Protein AF-A0A971X8R2-F1 (afdb_monomer_lite)

Foldseek 3Di:
DDDDDPPPDPPPPLVPCPPVLLVQLVVPQDPVLLVVLVVVLPDCLCVDPVSQVVVCPDPSQVVSCVSSVHDGSVSVSVSCVVVVVNPVDDD

Secondary structure (DSSP, 8-state):
-------------GGG--HHHHHHHHHT--HHHHHHHHHHHT-GGGTSHHHHHHHHTSHHHHHHHHHTT-SSHHHHHHHHHHTTHHHH---

Radius of gyration: 15.06 Å; chains: 1; bounding box: 30×45×36 Å

Structure (mmCIF, N/CA/C/O backbone):
data_AF-A0A971X8R2-F1
#
_entry.id   AF-A0A971X8R2-F1
#
loop_
_atom_site.group_PDB
_atom_site.id
_atom_site.type_symbol
_atom_site.label_atom_id
_atom_site.label_alt_id
_atom_site.label_comp_id
_atom_site.label_asym_id
_atom_site.label_entity_id
_atom_site.label_seq_id
_atom_site.pdbx_PDB_ins_code
_atom_site.Cartn_x
_atom_site.Cartn_y
_atom_site.Cartn_z
_atom_site.occupancy
_atom_site.B_iso_or_equiv
_atom_site.auth_seq_id
_atom_site.auth_comp_id
_atom_site.auth_asym_id
_atom_site.auth_atom_id
_atom_site.pdbx_PDB_model_num
ATOM 1 N N . MET A 1 1 ? -16.057 35.919 21.863 1.00 40.75 1 MET A N 1
ATOM 2 C CA . MET A 1 1 ? -16.859 34.856 21.210 1.00 40.75 1 MET A CA 1
ATOM 3 C C . MET A 1 1 ? -16.059 34.251 20.060 1.00 40.75 1 MET A C 1
ATOM 5 O O . MET A 1 1 ? -15.854 34.907 19.047 1.00 40.75 1 MET A O 1
ATOM 9 N N . SER A 1 2 ? -15.547 33.033 20.244 1.00 44.88 2 SER A N 1
ATOM 10 C CA . SER A 1 2 ? -14.663 32.340 19.295 1.00 44.88 2 SER A CA 1
ATOM 11 C C . SER A 1 2 ? -15.444 31.680 18.159 1.00 44.88 2 SER A C 1
ATOM 13 O O . SER A 1 2 ? -16.205 30.748 18.399 1.00 44.88 2 SER A O 1
ATOM 15 N N . ARG A 1 3 ? -15.203 32.081 16.905 1.00 47.00 3 ARG A N 1
ATOM 16 C CA . ARG A 1 3 ? -15.620 31.308 15.722 1.00 47.00 3 ARG A CA 1
ATOM 17 C C . ARG A 1 3 ? -14.411 30.566 15.152 1.00 47.00 3 ARG A C 1
ATOM 19 O O . ARG A 1 3 ? -13.733 31.049 14.251 1.00 47.00 3 ARG A O 1
ATOM 26 N N . ARG A 1 4 ? -14.129 29.378 15.701 1.00 49.44 4 ARG A N 1
ATOM 27 C CA . ARG A 1 4 ? -13.187 28.416 15.105 1.00 49.44 4 ARG A CA 1
ATOM 28 C C . ARG A 1 4 ? -13.775 27.934 13.775 1.00 49.44 4 ARG A C 1
ATOM 30 O O . ARG A 1 4 ? -14.717 27.146 13.766 1.00 49.44 4 ARG A O 1
ATOM 37 N N . ARG A 1 5 ? -13.228 28.414 12.656 1.00 52.09 5 ARG A N 1
ATOM 38 C CA . ARG A 1 5 ? -13.482 27.856 11.321 1.00 52.09 5 ARG A CA 1
ATOM 39 C C . ARG A 1 5 ? -12.968 26.415 11.309 1.00 52.09 5 ARG A C 1
ATOM 41 O O . ARG A 1 5 ? -11.760 26.191 11.324 1.00 52.09 5 ARG A O 1
ATOM 48 N N . ARG A 1 6 ? -13.878 25.439 11.334 1.00 50.56 6 ARG A N 1
ATOM 49 C CA . ARG A 1 6 ? -13.537 24.036 11.079 1.00 50.56 6 ARG A CA 1
ATOM 50 C C . ARG A 1 6 ? -13.083 23.946 9.623 1.00 50.56 6 ARG A C 1
ATOM 52 O O . ARG A 1 6 ? -13.877 24.207 8.726 1.00 50.56 6 ARG A O 1
ATOM 59 N N . LYS A 1 7 ? -11.805 23.629 9.396 1.00 49.88 7 LYS A N 1
ATOM 60 C CA . LYS A 1 7 ? -11.322 23.176 8.089 1.00 49.88 7 LYS A CA 1
ATOM 61 C C . LYS A 1 7 ? -12.012 21.841 7.823 1.00 49.88 7 LYS A C 1
ATOM 63 O O . LYS A 1 7 ? -11.683 20.842 8.454 1.00 49.88 7 LYS A O 1
ATOM 68 N N . THR A 1 8 ? -13.024 21.847 6.969 1.00 49.16 8 THR A N 1
ATOM 69 C CA . THR A 1 8 ? -13.593 20.636 6.386 1.00 49.16 8 THR A CA 1
ATOM 70 C C . THR A 1 8 ? -12.479 19.962 5.595 1.00 49.16 8 THR A C 1
ATOM 72 O O . THR A 1 8 ? -12.069 20.456 4.548 1.00 49.16 8 THR A O 1
ATOM 75 N N . GLY A 1 9 ? -11.929 18.878 6.145 1.00 48.72 9 GLY A N 1
ATOM 76 C CA . GLY A 1 9 ? -11.052 17.986 5.401 1.00 48.72 9 GLY A CA 1
ATOM 77 C C . GLY A 1 9 ? -11.831 17.472 4.201 1.00 48.72 9 GLY A C 1
ATOM 78 O O . GLY A 1 9 ? -12.887 16.859 4.365 1.00 48.72 9 GLY A O 1
ATOM 79 N N . VAL A 1 10 ? -11.353 17.801 3.004 1.00 45.88 10 VAL A N 1
ATOM 80 C CA . VAL A 1 10 ? -11.860 17.239 1.758 1.00 45.88 10 VAL A CA 1
ATOM 81 C C . VAL A 1 10 ? -11.673 15.732 1.879 1.00 45.88 10 VAL A C 1
ATOM 83 O O . VAL A 1 10 ? -10.546 15.245 1.890 1.00 45.88 10 VAL A O 1
ATOM 86 N N . LYS A 1 11 ? -12.775 14.997 2.052 1.00 44.41 11 LYS A N 1
ATOM 87 C CA . LYS A 1 11 ? -12.769 13.546 1.889 1.00 44.41 11 LYS A CA 1
ATOM 88 C C . LYS A 1 11 ? -12.397 13.313 0.431 1.00 44.41 11 LYS A C 1
ATOM 90 O O . LYS A 1 11 ? -13.191 13.638 -0.448 1.00 44.41 11 LYS A O 1
ATOM 95 N N . ALA A 1 12 ? -11.166 12.872 0.185 1.00 46.75 12 ALA A N 1
ATOM 96 C CA . ALA A 1 12 ? -10.764 12.406 -1.128 1.00 46.75 12 ALA A CA 1
ATOM 97 C C . ALA A 1 12 ? -11.708 11.257 -1.482 1.00 46.75 12 ALA A C 1
ATOM 99 O O . ALA A 1 12 ? -11.698 10.201 -0.856 1.00 46.75 12 ALA A O 1
ATOM 100 N N . ASP A 1 13 ? -12.614 11.538 -2.407 1.00 44.06 13 ASP A N 1
ATOM 101 C CA . ASP A 1 13 ? -13.514 10.560 -2.975 1.00 44.06 13 ASP A CA 1
ATOM 102 C C . ASP A 1 13 ? -12.642 9.584 -3.771 1.00 44.06 13 ASP A C 1
ATOM 104 O O . ASP A 1 13 ? -12.164 9.902 -4.863 1.00 44.06 13 ASP A O 1
ATOM 108 N N . VAL A 1 14 ? -12.354 8.420 -3.179 1.00 51.09 14 VAL A N 1
ATOM 109 C CA . VAL A 1 14 ? -11.507 7.359 -3.758 1.00 51.09 14 VAL A CA 1
ATOM 110 C C . VAL A 1 14 ? -12.028 6.935 -5.143 1.00 51.09 14 VAL A C 1
ATOM 112 O O . VAL A 1 14 ? -11.277 6.432 -5.978 1.00 51.09 14 VAL A O 1
ATOM 115 N N . SER A 1 15 ? -13.292 7.244 -5.456 1.00 48.28 15 SER A N 1
ATOM 116 C CA . SER A 1 15 ? -13.900 7.033 -6.768 1.00 48.28 15 SER A CA 1
ATOM 117 C C . SER A 1 15 ? -13.356 7.942 -7.887 1.00 48.28 15 SER A C 1
ATOM 119 O O . SER A 1 15 ? -13.699 7.726 -9.051 1.00 48.28 15 SER A O 1
ATOM 121 N N . ARG A 1 16 ? -12.526 8.953 -7.581 1.00 49.84 16 ARG A N 1
ATOM 122 C CA . ARG A 1 16 ? -12.001 9.940 -8.547 1.00 49.84 16 ARG A CA 1
ATOM 123 C C . ARG A 1 16 ? -10.479 10.121 -8.527 1.00 49.84 16 ARG A C 1
ATOM 125 O O . ARG A 1 16 ? -9.988 11.137 -9.019 1.00 49.84 16 ARG A O 1
ATOM 132 N N . ALA A 1 17 ? -9.715 9.149 -8.027 1.00 56.41 17 ALA A N 1
ATOM 133 C CA . ALA A 1 17 ? -8.283 9.115 -8.323 1.00 56.41 17 ALA A CA 1
ATOM 134 C C . ALA A 1 17 ? -8.114 8.954 -9.844 1.00 56.41 17 ALA A C 1
ATOM 136 O O . ALA A 1 17 ? -8.398 7.895 -10.405 1.00 56.41 17 ALA A O 1
ATOM 137 N N . SER A 1 18 ? -7.749 10.034 -10.540 1.00 67.81 18 SER A N 1
ATOM 138 C CA . SER A 1 18 ? -7.491 9.958 -11.974 1.00 67.81 18 SER A CA 1
ATOM 139 C C . SER A 1 18 ? -6.303 9.025 -12.197 1.00 67.81 18 SER 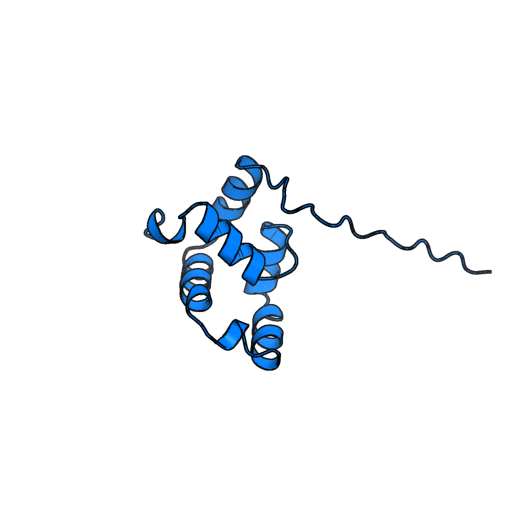A C 1
ATOM 141 O O . SER A 1 18 ? -5.324 9.076 -11.454 1.00 67.81 18 SER A O 1
ATOM 143 N N . LEU A 1 19 ? -6.367 8.181 -13.228 1.00 70.00 19 LEU A N 1
ATOM 144 C CA . LEU A 1 19 ? -5.267 7.279 -13.585 1.00 70.00 19 LEU A CA 1
ATOM 145 C C . LEU A 1 19 ? -3.924 8.030 -13.673 1.00 70.00 19 LEU A C 1
ATOM 147 O O . LEU A 1 19 ? -2.909 7.544 -13.191 1.00 70.00 19 LEU A O 1
ATOM 151 N N . MET A 1 20 ? -3.942 9.256 -14.208 1.00 75.56 20 MET A N 1
ATOM 152 C CA . MET A 1 20 ? -2.786 10.159 -14.250 1.00 75.56 20 MET A CA 1
ATOM 153 C C . MET A 1 20 ? -2.225 10.497 -12.867 1.00 75.56 20 MET A C 1
ATOM 155 O O . MET A 1 20 ? -1.012 10.493 -12.680 1.00 75.56 20 MET A O 1
ATOM 159 N N . TYR A 1 21 ? -3.090 10.781 -11.892 1.00 78.06 21 TYR A N 1
ATOM 160 C CA . TYR A 1 21 ? -2.662 11.060 -10.527 1.00 78.06 21 TYR A CA 1
ATOM 161 C C . TYR A 1 21 ? -2.017 9.828 -9.886 1.00 78.06 21 TYR A C 1
ATOM 163 O O . TYR A 1 21 ? -0.960 9.944 -9.270 1.00 78.06 21 TYR A O 1
ATOM 171 N N . THR A 1 22 ? -2.601 8.647 -10.095 1.00 79.31 22 THR A N 1
ATOM 172 C CA . THR A 1 22 ? -2.032 7.385 -9.612 1.00 79.31 22 THR A CA 1
ATOM 173 C C . THR A 1 22 ? -0.674 7.103 -10.251 1.00 79.31 22 THR A C 1
ATOM 175 O O . THR A 1 22 ? 0.282 6.852 -9.525 1.00 79.31 22 THR A O 1
ATOM 178 N N . ILE A 1 23 ? -0.548 7.225 -11.578 1.00 81.75 23 ILE A N 1
ATOM 179 C CA . ILE A 1 23 ? 0.729 7.061 -12.298 1.00 81.75 23 ILE A CA 1
ATOM 180 C C . ILE A 1 23 ? 1.782 8.038 -11.768 1.00 81.75 23 ILE A C 1
ATOM 182 O O . ILE A 1 23 ? 2.910 7.633 -11.497 1.00 81.75 23 ILE A O 1
ATOM 186 N N . ASN A 1 24 ? 1.411 9.304 -11.565 1.00 84.88 24 ASN A N 1
ATOM 187 C CA . ASN A 1 24 ? 2.307 10.299 -10.987 1.00 84.88 24 ASN A CA 1
ATOM 188 C C . ASN A 1 24 ? 2.720 9.937 -9.552 1.00 84.88 24 ASN A C 1
ATOM 190 O O . ASN A 1 24 ? 3.880 10.080 -9.199 1.00 84.88 24 ASN A O 1
ATOM 194 N N . ALA A 1 25 ? 1.813 9.452 -8.705 1.00 85.31 25 ALA A N 1
ATOM 195 C CA . ALA A 1 25 ? 2.175 9.025 -7.353 1.00 85.31 25 ALA A CA 1
ATOM 196 C C . ALA A 1 25 ? 3.148 7.830 -7.375 1.00 85.31 25 ALA A C 1
ATOM 198 O O . ALA A 1 25 ? 4.131 7.821 -6.634 1.00 85.31 25 ALA A O 1
ATOM 199 N N . ILE A 1 26 ? 2.927 6.869 -8.278 1.00 85.69 26 ILE A N 1
ATOM 200 C CA . ILE A 1 26 ? 3.791 5.694 -8.461 1.00 85.69 26 ILE A CA 1
ATOM 201 C C . ILE A 1 26 ? 5.179 6.086 -8.958 1.00 85.69 26 ILE A C 1
ATOM 203 O O . ILE A 1 26 ? 6.164 5.538 -8.475 1.00 85.69 26 ILE A O 1
ATOM 207 N N . SER A 1 27 ? 5.292 7.049 -9.878 1.00 85.00 27 SER A N 1
ATOM 208 C CA . SER A 1 27 ? 6.595 7.473 -10.410 1.00 85.00 27 SER A CA 1
ATOM 209 C C . SER A 1 27 ? 7.511 8.103 -9.355 1.00 85.00 27 SER A C 1
ATOM 211 O O . SER A 1 27 ? 8.703 8.255 -9.602 1.00 85.00 27 SER A O 1
ATOM 213 N N . HIS A 1 28 ? 6.964 8.489 -8.199 1.00 87.50 28 HIS A N 1
ATOM 214 C CA . HIS A 1 28 ? 7.722 9.023 -7.069 1.00 87.50 28 HIS A CA 1
ATOM 215 C C . HIS A 1 28 ? 8.085 7.962 -6.020 1.00 87.50 28 HIS A C 1
ATOM 217 O O . HIS A 1 28 ? 8.749 8.310 -5.042 1.00 87.50 28 HIS A O 1
ATOM 223 N N . LEU A 1 29 ? 7.663 6.704 -6.197 1.00 89.25 29 LEU A N 1
ATOM 224 C CA . LEU A 1 29 ? 8.072 5.608 -5.326 1.00 89.25 29 LEU A CA 1
ATOM 225 C C . LEU A 1 29 ? 9.506 5.190 -5.647 1.00 89.25 29 LEU A C 1
ATOM 227 O O . LEU A 1 29 ? 9.841 4.873 -6.790 1.00 89.25 29 LEU A O 1
ATOM 231 N N . SER A 1 30 ? 10.349 5.146 -4.621 1.00 90.81 30 SER A N 1
ATOM 232 C CA . SER A 1 30 ? 11.656 4.508 -4.727 1.00 90.81 30 SER A CA 1
ATOM 233 C C . SER A 1 30 ? 11.520 2.981 -4.799 1.00 90.81 30 SER A C 1
ATOM 235 O O . SER A 1 30 ? 10.493 2.402 -4.431 1.00 90.81 30 SER A O 1
ATOM 237 N N . LYS A 1 31 ? 12.590 2.306 -5.235 1.00 89.00 31 LYS A N 1
ATOM 238 C CA . LYS A 1 31 ? 12.667 0.838 -5.229 1.00 89.00 31 LYS A CA 1
ATOM 239 C C . LYS A 1 31 ? 12.419 0.258 -3.834 1.00 89.00 31 LYS A C 1
ATOM 241 O O . LYS A 1 31 ? 11.684 -0.720 -3.701 1.00 89.00 31 LYS A O 1
ATOM 246 N N . ASP A 1 32 ? 12.980 0.889 -2.807 1.00 90.75 32 ASP A N 1
ATOM 247 C CA . ASP A 1 32 ? 12.838 0.447 -1.418 1.00 90.75 32 ASP A CA 1
ATOM 248 C C . ASP A 1 32 ? 11.416 0.674 -0.897 1.00 90.75 32 ASP A C 1
ATOM 250 O O . ASP A 1 32 ? 10.835 -0.220 -0.284 1.00 90.75 32 ASP A O 1
ATOM 254 N N . GLU A 1 33 ? 10.811 1.826 -1.210 1.00 91.75 33 GLU A N 1
ATOM 255 C CA . GLU A 1 33 ? 9.418 2.130 -0.861 1.00 91.75 33 GLU A CA 1
ATOM 256 C C . GLU A 1 33 ? 8.461 1.126 -1.516 1.00 91.75 33 GLU A C 1
ATOM 258 O O . GLU A 1 33 ? 7.557 0.600 -0.867 1.00 91.75 33 GLU A O 1
ATOM 263 N N . PHE A 1 34 ? 8.690 0.789 -2.785 1.00 91.25 34 PHE A N 1
ATOM 264 C CA . PHE A 1 34 ? 7.881 -0.197 -3.492 1.00 91.25 34 PHE A CA 1
ATOM 265 C C . PHE A 1 34 ? 8.072 -1.624 -2.953 1.00 91.25 34 PHE A C 1
ATOM 267 O O . PHE A 1 34 ? 7.102 -2.370 -2.797 1.00 91.25 34 PHE A O 1
ATOM 274 N N . SER A 1 35 ? 9.306 -2.007 -2.618 1.00 90.50 35 SER A N 1
ATOM 275 C CA . SER A 1 35 ? 9.612 -3.299 -1.987 1.00 90.50 35 SER A CA 1
ATOM 276 C C . SER A 1 35 ? 8.964 -3.431 -0.602 1.00 90.50 35 SER A C 1
ATOM 278 O O . SER A 1 35 ? 8.397 -4.473 -0.251 1.00 90.50 35 SER A O 1
ATOM 280 N N . MET A 1 36 ? 8.956 -2.343 0.169 1.00 92.44 36 MET A N 1
ATOM 281 C CA . MET A 1 36 ? 8.251 -2.269 1.445 1.00 92.44 36 MET A CA 1
ATOM 282 C C . MET A 1 36 ? 6.743 -2.473 1.257 1.00 92.44 36 MET A C 1
ATOM 284 O O . MET A 1 36 ? 6.152 -3.281 1.970 1.00 92.44 36 MET A O 1
ATOM 288 N N . LEU A 1 37 ? 6.126 -1.824 0.263 1.00 92.56 37 LEU A N 1
ATOM 289 C CA . LEU A 1 37 ? 4.707 -2.022 -0.060 1.00 92.56 37 LEU A CA 1
ATOM 290 C C . LEU A 1 37 ? 4.399 -3.475 -0.459 1.00 92.56 37 LEU A C 1
ATOM 292 O O . LEU A 1 37 ? 3.390 -4.020 -0.012 1.00 92.56 37 LEU A O 1
ATOM 296 N N . LYS A 1 38 ? 5.285 -4.138 -1.219 1.00 91.12 38 LYS A N 1
ATOM 297 C 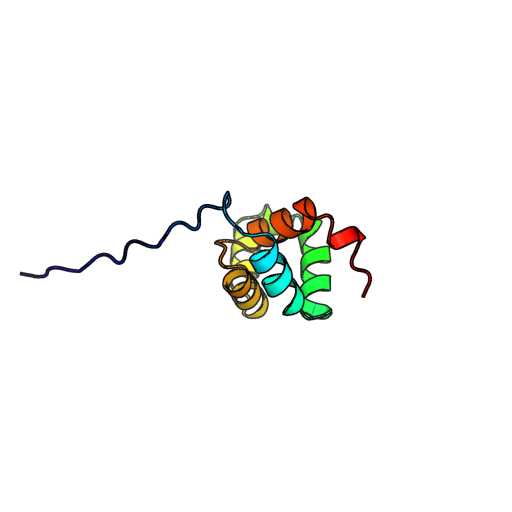CA . LYS A 1 38 ? 5.168 -5.579 -1.528 1.00 91.12 38 LYS A CA 1
ATOM 298 C C . LYS A 1 38 ? 5.187 -6.445 -0.272 1.00 91.12 38 LYS A C 1
ATOM 300 O O . LYS A 1 38 ? 4.418 -7.394 -0.174 1.00 91.12 38 LYS A O 1
ATOM 305 N N . THR A 1 39 ? 6.050 -6.118 0.684 1.00 91.00 39 THR A N 1
ATOM 306 C CA . THR A 1 39 ? 6.154 -6.860 1.948 1.00 91.00 39 THR A CA 1
ATOM 307 C C . THR A 1 39 ? 4.909 -6.645 2.809 1.00 91.00 39 THR A C 1
ATOM 309 O O . THR A 1 39 ? 4.353 -7.596 3.355 1.00 91.00 39 THR A O 1
ATOM 312 N N . LEU A 1 40 ? 4.432 -5.401 2.889 1.00 91.00 40 LEU A N 1
ATOM 313 C CA . LEU A 1 40 ? 3.244 -5.034 3.659 1.00 91.00 40 LEU A CA 1
ATOM 314 C C . LEU A 1 40 ? 1.960 -5.652 3.103 1.00 91.00 40 LEU A C 1
ATOM 316 O O . LEU A 1 40 ? 1.099 -6.026 3.893 1.00 91.00 40 LEU A O 1
ATOM 320 N N . ARG A 1 41 ? 1.856 -5.831 1.780 1.00 89.25 41 ARG A N 1
ATOM 321 C CA . ARG A 1 41 ? 0.722 -6.497 1.116 1.00 89.25 41 ARG A CA 1
ATOM 322 C C . ARG A 1 41 ? 0.386 -7.861 1.727 1.00 89.25 41 ARG A C 1
ATOM 324 O O . ARG A 1 41 ? -0.784 -8.193 1.875 1.00 89.25 41 ARG A O 1
ATOM 331 N N . PHE A 1 42 ? 1.402 -8.645 2.082 1.00 87.31 42 PHE A N 1
ATOM 332 C CA . PHE A 1 42 ? 1.232 -9.988 2.648 1.00 87.31 42 PHE A CA 1
ATOM 333 C C . PHE A 1 42 ? 1.353 -10.020 4.174 1.00 87.31 42 PHE A C 1
ATOM 335 O O . PHE A 1 42 ? 1.257 -11.086 4.779 1.00 87.31 42 PHE A O 1
ATOM 342 N N . SER A 1 43 ? 1.591 -8.870 4.803 1.00 86.06 43 SER A N 1
ATOM 343 C CA . SER A 1 43 ? 1.830 -8.795 6.236 1.00 86.06 43 SER A CA 1
ATOM 344 C C . SER A 1 43 ? 0.520 -8.746 7.014 1.00 86.06 43 SER A C 1
ATOM 346 O O . SER A 1 43 ? -0.307 -7.852 6.829 1.00 86.06 43 SER A O 1
ATOM 348 N N . ASP A 1 44 ? 0.368 -9.652 7.979 1.00 85.75 44 ASP A N 1
ATOM 349 C CA . ASP A 1 44 ? -0.724 -9.589 8.952 1.00 85.75 44 ASP A CA 1
ATOM 350 C C . ASP A 1 44 ? -0.580 -8.411 9.933 1.00 85.75 44 ASP A C 1
ATOM 352 O O . ASP A 1 44 ? -1.532 -8.083 10.644 1.00 85.75 44 ASP A O 1
ATOM 356 N N . ALA A 1 45 ? 0.564 -7.713 9.936 1.00 81.62 45 ALA A N 1
ATOM 357 C CA . ALA A 1 45 ? 0.805 -6.566 10.810 1.00 81.62 45 ALA A CA 1
ATOM 358 C C . ALA A 1 45 ? -0.175 -5.406 10.564 1.00 81.62 45 ALA A C 1
ATOM 360 O O . ALA A 1 45 ? -0.466 -4.635 11.475 1.00 81.62 45 ALA A O 1
ATOM 361 N N . LEU A 1 46 ? -0.745 -5.303 9.357 1.00 83.00 46 LEU A N 1
ATOM 362 C CA . LEU A 1 46 ? -1.785 -4.314 9.051 1.00 83.00 46 LEU A CA 1
ATOM 363 C C . LEU A 1 46 ? -3.170 -4.701 9.602 1.00 83.00 46 LEU A C 1
ATOM 365 O O . LEU A 1 46 ? -4.045 -3.841 9.712 1.00 83.00 46 LEU A O 1
ATOM 369 N N . LYS A 1 47 ? -3.375 -5.968 9.989 1.00 84.75 47 LYS A N 1
ATOM 370 C CA . LYS A 1 47 ? -4.608 -6.452 10.638 1.00 84.75 47 LYS A CA 1
ATOM 371 C C . LYS A 1 47 ? -4.583 -6.241 12.154 1.00 84.75 47 LYS A C 1
ATOM 373 O O . LYS A 1 47 ? -5.639 -6.120 12.773 1.00 84.75 47 LYS A O 1
ATOM 378 N N . ASN A 1 48 ? -3.397 -6.182 12.760 1.00 89.12 48 ASN A N 1
ATOM 379 C CA . ASN A 1 48 ? -3.222 -5.883 14.180 1.00 89.12 48 ASN A CA 1
ATOM 380 C C . ASN A 1 48 ? -3.177 -4.364 14.401 1.00 89.12 48 ASN A C 1
ATOM 382 O O . ASN A 1 48 ? -2.265 -3.696 13.930 1.00 89.12 48 ASN A O 1
ATOM 386 N N . SER A 1 49 ? -4.127 -3.807 15.158 1.00 83.38 49 SER A N 1
ATOM 387 C CA . SER A 1 49 ? -4.247 -2.350 15.327 1.00 83.38 49 SER A CA 1
ATOM 388 C C . SER A 1 49 ? -2.996 -1.690 15.920 1.00 83.38 49 SER A C 1
ATOM 390 O O . SER A 1 49 ? -2.602 -0.622 15.468 1.00 83.38 49 SER A O 1
ATOM 392 N N . LYS A 1 50 ? -2.326 -2.332 16.888 1.00 87.06 50 LYS A N 1
ATOM 393 C CA . LYS A 1 50 ? -1.114 -1.769 17.511 1.00 87.06 50 LYS A CA 1
ATOM 394 C C . LYS A 1 50 ? 0.071 -1.745 16.550 1.00 87.06 50 LYS A C 1
ATOM 396 O O . LYS A 1 50 ? 0.879 -0.820 16.588 1.00 87.06 50 LYS A O 1
ATOM 401 N N . GLU A 1 51 ? 0.203 -2.778 15.726 1.00 88.81 51 GLU A N 1
ATOM 402 C CA . GLU A 1 51 ? 1.283 -2.861 14.741 1.00 88.81 51 GLU A CA 1
ATOM 403 C C . GLU A 1 51 ? 1.011 -1.948 13.552 1.00 88.81 51 GLU A C 1
ATOM 405 O O . GLU A 1 51 ? 1.923 -1.255 13.105 1.00 88.81 51 GLU A O 1
ATOM 410 N N . LYS A 1 52 ? -0.249 -1.861 13.118 1.00 88.56 52 LYS A N 1
ATOM 411 C CA . LYS A 1 52 ? -0.704 -0.906 12.113 1.00 88.56 52 LYS A CA 1
ATOM 412 C C . LYS A 1 52 ? -0.366 0.528 12.511 1.00 88.56 52 LYS A C 1
ATOM 414 O O . LYS A 1 52 ? 0.295 1.207 11.735 1.00 88.56 52 LYS A O 1
ATOM 419 N N . ASP A 1 53 ? -0.729 0.963 13.718 1.00 88.19 53 ASP A N 1
ATOM 420 C CA . ASP A 1 53 ? -0.435 2.325 14.188 1.00 88.19 53 ASP A CA 1
ATOM 421 C C . ASP A 1 53 ? 1.077 2.602 14.204 1.00 88.19 53 ASP A C 1
ATOM 423 O O . ASP A 1 53 ? 1.537 3.682 13.827 1.00 88.19 53 ASP A O 1
ATOM 427 N N . ARG A 1 54 ? 1.878 1.602 14.594 1.00 90.69 54 ARG A N 1
ATOM 428 C CA . ARG A 1 54 ? 3.341 1.697 14.565 1.00 90.69 54 ARG A CA 1
ATOM 429 C C . ARG A 1 54 ? 3.867 1.843 13.137 1.00 90.69 54 ARG A C 1
ATOM 431 O O . ARG A 1 54 ? 4.733 2.683 12.911 1.00 90.69 54 ARG A O 1
ATOM 438 N N . ILE A 1 55 ? 3.358 1.062 12.187 1.00 90.44 55 ILE A N 1
ATOM 439 C CA . ILE A 1 55 ? 3.754 1.129 10.774 1.00 90.44 55 ILE A CA 1
ATOM 440 C C . ILE A 1 55 ? 3.326 2.467 10.162 1.00 90.44 55 ILE A C 1
ATOM 442 O O . ILE A 1 55 ? 4.138 3.136 9.533 1.00 90.44 55 ILE A O 1
ATOM 446 N N . GLU A 1 56 ? 2.091 2.909 10.394 1.00 90.56 56 GLU A N 1
ATOM 447 C CA . GLU A 1 56 ? 1.569 4.181 9.873 1.00 90.56 56 GLU A CA 1
ATOM 448 C C . GLU A 1 56 ? 2.265 5.414 10.472 1.00 90.56 56 GLU A C 1
ATOM 450 O O . GLU A 1 56 ? 2.247 6.497 9.881 1.00 90.56 56 GLU A O 1
ATOM 455 N N . SER A 1 57 ? 2.935 5.259 11.617 1.00 91.06 57 SER A N 1
ATOM 456 C CA . SER A 1 57 ? 3.775 6.307 12.205 1.00 91.06 57 SER A CA 1
ATOM 457 C C . SER A 1 57 ? 5.150 6.462 11.542 1.00 91.06 57 SER A C 1
ATOM 459 O O . SER A 1 57 ? 5.819 7.469 11.782 1.00 91.06 57 SER A O 1
ATOM 461 N N . LEU A 1 58 ? 5.581 5.505 10.708 1.00 92.81 58 LEU A N 1
ATOM 462 C CA . LEU A 1 58 ? 6.888 5.563 10.054 1.00 92.81 58 LEU A CA 1
ATOM 463 C C . LEU A 1 58 ? 6.945 6.726 9.042 1.00 92.81 58 LEU A C 1
ATOM 465 O O . LEU A 1 58 ? 6.017 6.876 8.239 1.00 92.81 58 LEU A O 1
ATOM 469 N N . PRO A 1 59 ? 8.022 7.535 9.027 1.00 92.75 59 PRO A N 1
ATOM 470 C CA . PRO A 1 59 ? 8.148 8.682 8.123 1.00 92.75 59 PRO A CA 1
ATOM 471 C C . PRO A 1 59 ? 7.987 8.323 6.642 1.00 92.75 59 PRO A C 1
ATOM 473 O O . PRO A 1 59 ? 7.358 9.063 5.882 1.00 92.75 59 PRO A O 1
ATOM 476 N N . GLU A 1 60 ? 8.522 7.174 6.233 1.00 91.81 60 GLU A N 1
ATOM 477 C CA . GLU A 1 60 ? 8.443 6.652 4.870 1.00 91.81 60 GLU A CA 1
ATOM 478 C C . GLU A 1 60 ? 6.991 6.349 4.493 1.00 91.81 60 GLU A C 1
ATOM 480 O O . GLU A 1 6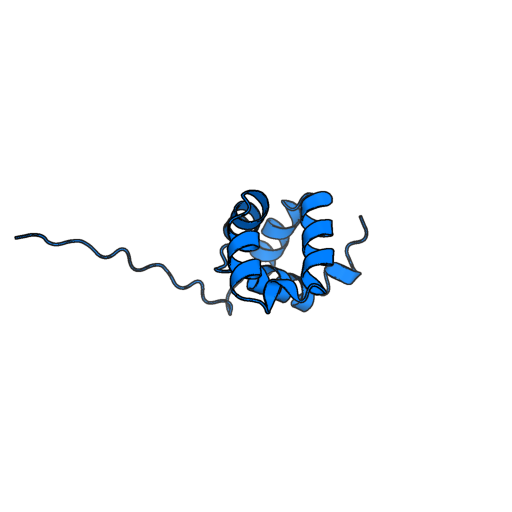0 ? 6.521 6.738 3.425 1.00 91.81 60 GLU A O 1
ATOM 485 N N . ILE A 1 61 ? 6.241 5.734 5.409 1.00 92.62 61 ILE A N 1
ATOM 486 C CA . ILE A 1 61 ? 4.826 5.409 5.217 1.00 92.62 61 ILE A CA 1
ATOM 487 C C . ILE A 1 61 ? 3.991 6.686 5.136 1.00 92.62 61 ILE A C 1
ATOM 489 O O . ILE A 1 61 ? 3.187 6.836 4.216 1.00 92.62 61 ILE A O 1
ATOM 493 N N . GLN A 1 62 ? 4.231 7.655 6.021 1.00 93.50 62 GLN A N 1
ATOM 494 C CA . GLN A 1 62 ? 3.535 8.944 5.977 1.00 93.50 62 GLN A CA 1
ATOM 495 C C . GLN A 1 62 ? 3.800 9.710 4.680 1.00 93.50 62 GLN A C 1
ATOM 497 O O . GLN A 1 62 ? 2.886 10.323 4.121 1.00 93.50 62 GLN A O 1
ATOM 502 N N . LYS A 1 63 ? 5.035 9.661 4.172 1.00 93.75 63 LYS A N 1
ATOM 503 C CA . LYS A 1 63 ? 5.397 10.247 2.879 1.00 93.75 63 LYS A CA 1
ATOM 504 C C . LYS A 1 63 ? 4.615 9.587 1.740 1.00 93.75 63 LYS A C 1
ATOM 506 O O . LYS A 1 63 ? 4.023 10.303 0.934 1.00 93.75 63 LYS A O 1
ATOM 511 N N . ILE A 1 64 ? 4.569 8.255 1.692 1.00 92.94 64 ILE A N 1
ATOM 512 C CA . ILE A 1 64 ? 3.827 7.499 0.670 1.00 92.94 64 ILE A CA 1
ATOM 513 C C . ILE A 1 64 ? 2.333 7.847 0.726 1.00 92.94 64 ILE A C 1
ATOM 515 O O . ILE A 1 64 ? 1.760 8.256 -0.283 1.00 92.94 64 ILE A O 1
ATOM 519 N N . VAL A 1 65 ? 1.709 7.760 1.902 1.00 91.75 65 VAL A N 1
ATOM 520 C CA . VAL A 1 65 ? 0.280 8.065 2.101 1.00 91.75 65 VAL A CA 1
ATOM 521 C C . VAL A 1 65 ? -0.051 9.486 1.638 1.00 91.75 65 VAL A C 1
ATOM 523 O O . VAL A 1 65 ? -1.042 9.705 0.937 1.00 91.75 65 VAL A O 1
ATOM 526 N N . LYS A 1 66 ? 0.819 10.455 1.948 1.00 90.12 66 LYS A N 1
ATOM 527 C CA . LYS A 1 66 ? 0.675 11.844 1.499 1.00 90.12 66 LYS A CA 1
ATOM 528 C C . LYS A 1 66 ? 0.830 11.995 -0.017 1.00 90.12 66 LYS A C 1
A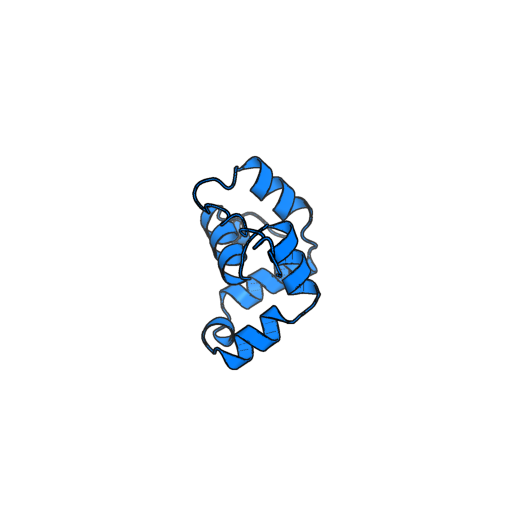TOM 530 O O . LYS A 1 66 ? 0.069 12.749 -0.618 1.00 90.12 66 LYS A O 1
ATOM 535 N N . ASN A 1 67 ? 1.777 11.291 -0.637 1.00 89.44 67 ASN A N 1
ATOM 536 C CA . ASN A 1 67 ? 1.995 11.330 -2.088 1.00 89.44 67 ASN A CA 1
ATOM 537 C C . ASN A 1 67 ? 0.798 10.781 -2.868 1.00 89.44 67 ASN A C 1
ATOM 539 O O . ASN A 1 67 ? 0.457 11.324 -3.916 1.00 89.44 67 ASN A O 1
ATOM 543 N N . PHE A 1 68 ? 0.151 9.744 -2.332 1.00 87.56 68 PHE A N 1
ATOM 544 C CA . PHE A 1 68 ? -1.074 9.160 -2.877 1.00 87.56 68 PHE A CA 1
ATOM 545 C C . PHE A 1 68 ? -2.347 9.910 -2.446 1.00 87.56 68 PHE A C 1
ATOM 547 O O . PHE A 1 68 ? -3.423 9.602 -2.951 1.00 87.56 68 PHE A O 1
ATOM 554 N N . ASN A 1 69 ? -2.243 10.896 -1.543 1.00 87.50 69 ASN A N 1
ATOM 555 C CA . ASN A 1 69 ? -3.366 11.658 -0.981 1.00 87.50 69 ASN A CA 1
ATOM 556 C C . ASN A 1 69 ? -4.498 10.755 -0.457 1.00 87.50 69 ASN A C 1
ATOM 558 O O . ASN A 1 69 ? -5.684 10.993 -0.703 1.00 87.50 69 ASN A O 1
ATOM 562 N N . VAL A 1 70 ? -4.113 9.707 0.269 1.00 88.06 70 VAL A N 1
ATOM 563 C CA . VAL A 1 70 ? -5.024 8.756 0.919 1.00 88.06 70 VAL A CA 1
ATOM 564 C C . VAL A 1 70 ? -4.905 8.840 2.440 1.00 88.06 70 VAL A C 1
ATOM 566 O O . VAL A 1 70 ? -4.14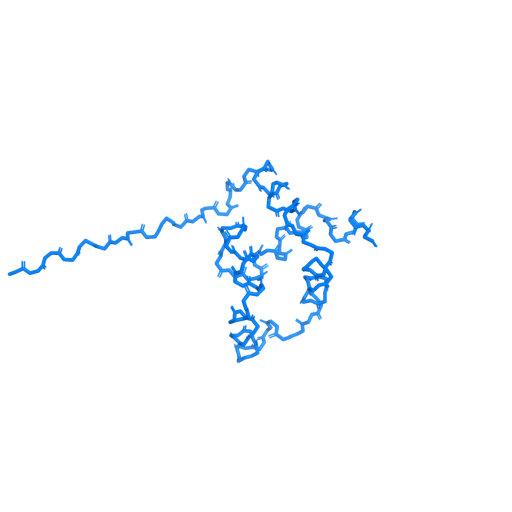1 9.652 2.962 1.00 88.06 70 VAL A O 1
ATOM 569 N N . GLN A 1 71 ? -5.712 8.063 3.167 1.00 88.19 71 GLN A N 1
ATOM 570 C CA . GLN A 1 71 ? -5.768 8.129 4.631 1.00 88.19 71 GLN A CA 1
ATOM 571 C C . GLN A 1 71 ? -4.894 7.076 5.302 1.00 88.19 71 GLN A C 1
ATOM 573 O O . GLN A 1 71 ? -4.419 7.311 6.409 1.00 88.19 71 GLN A O 1
ATOM 578 N N . SER A 1 72 ? -4.678 5.941 4.643 1.00 91.06 72 SER A N 1
ATOM 579 C CA . SER A 1 72 ? -3.934 4.818 5.195 1.00 91.06 72 SER A CA 1
ATOM 580 C C . SER A 1 72 ? -3.013 4.185 4.163 1.00 91.06 72 SER A C 1
ATOM 582 O O . SER A 1 72 ? -3.192 4.331 2.952 1.00 91.06 72 SER A O 1
ATOM 584 N N . ILE A 1 73 ? -2.019 3.441 4.646 1.00 93.00 73 ILE A N 1
ATOM 585 C CA . ILE A 1 73 ? -1.144 2.664 3.764 1.00 93.00 73 ILE A CA 1
ATOM 586 C C . ILE A 1 73 ? -1.899 1.519 3.078 1.00 93.00 73 ILE A C 1
ATOM 588 O O . ILE A 1 73 ? -1.554 1.135 1.964 1.00 93.00 73 ILE A O 1
ATOM 592 N N . GLN A 1 74 ? -2.964 1.022 3.713 1.00 91.88 74 GLN A N 1
ATOM 593 C CA . GLN A 1 74 ? -3.853 0.019 3.134 1.00 91.88 74 GLN A CA 1
ATOM 594 C C . GLN A 1 74 ? -4.493 0.537 1.839 1.00 91.88 74 GLN A C 1
ATOM 596 O O . GLN A 1 74 ? -4.473 -0.168 0.835 1.00 91.88 74 GLN A O 1
ATOM 601 N N . ASP A 1 75 ? -4.947 1.795 1.824 1.00 90.69 75 ASP A N 1
ATOM 602 C CA . ASP A 1 75 ? -5.520 2.419 0.623 1.00 90.69 75 ASP A CA 1
ATOM 603 C C . ASP A 1 75 ? -4.501 2.464 -0.530 1.00 90.69 75 ASP A C 1
ATOM 605 O O . ASP A 1 75 ? -4.850 2.280 -1.695 1.00 90.69 75 ASP A O 1
ATOM 609 N N . VAL A 1 76 ? -3.219 2.692 -0.218 1.00 91.50 76 VAL A N 1
ATOM 610 C CA . VAL A 1 76 ? -2.139 2.669 -1.218 1.00 91.50 76 VAL A CA 1
ATOM 611 C C . VAL A 1 76 ? -1.981 1.267 -1.796 1.00 91.50 76 VAL A C 1
ATOM 613 O O . VAL A 1 76 ? -1.912 1.116 -3.014 1.00 91.50 76 VAL A O 1
ATOM 616 N N . ILE A 1 77 ? -1.940 0.243 -0.939 1.00 92.31 77 ILE A N 1
ATOM 617 C CA . ILE A 1 77 ? -1.820 -1.159 -1.362 1.00 92.31 77 ILE A CA 1
ATOM 618 C C . ILE A 1 77 ? -2.998 -1.534 -2.267 1.00 92.31 77 ILE A C 1
ATOM 620 O O . ILE A 1 77 ? -2.775 -2.068 -3.351 1.00 92.31 77 ILE A O 1
ATOM 624 N N . GLU A 1 78 ? -4.225 -1.172 -1.891 1.00 90.75 78 GLU A N 1
ATOM 625 C CA . GLU A 1 78 ? -5.429 -1.430 -2.690 1.00 90.75 78 GLU A CA 1
ATOM 626 C C . GLU A 1 78 ? -5.389 -0.737 -4.060 1.00 90.75 78 GLU A C 1
ATOM 628 O O . GLU A 1 78 ? -5.754 -1.337 -5.074 1.00 90.75 78 GLU A O 1
ATOM 633 N N . ILE A 1 79 ? -4.899 0.508 -4.130 1.00 88.81 79 ILE A N 1
ATOM 634 C CA . ILE A 1 79 ? -4.675 1.202 -5.407 1.00 88.81 79 ILE A CA 1
ATOM 635 C C . ILE A 1 79 ? -3.676 0.418 -6.265 1.00 88.81 79 ILE A C 1
ATOM 637 O O . ILE A 1 79 ? -3.927 0.200 -7.452 1.00 88.81 79 ILE A O 1
ATOM 641 N N . LEU A 1 80 ? -2.555 -0.017 -5.686 1.00 89.12 80 LEU A N 1
ATOM 642 C CA . LEU A 1 80 ? -1.526 -0.750 -6.421 1.00 89.12 80 LEU A CA 1
ATOM 643 C C . LEU A 1 80 ? -2.019 -2.112 -6.925 1.00 89.12 80 LEU A C 1
ATOM 645 O O . LEU A 1 80 ? -1.711 -2.487 -8.059 1.00 89.12 80 LEU A O 1
ATOM 649 N N . GLU A 1 81 ? -2.819 -2.824 -6.131 1.00 89.31 81 GLU A N 1
ATOM 650 C CA . GLU A 1 81 ? -3.460 -4.079 -6.534 1.00 89.31 81 GLU A CA 1
ATOM 651 C C . GLU A 1 81 ? -4.485 -3.867 -7.647 1.00 89.31 81 GLU A C 1
ATOM 653 O O . GLU A 1 81 ? -4.474 -4.595 -8.639 1.00 89.31 81 GLU A O 1
ATOM 658 N N . LYS A 1 82 ? -5.320 -2.828 -7.543 1.00 88.12 82 LYS A N 1
ATOM 659 C CA . LYS A 1 82 ? -6.334 -2.504 -8.556 1.00 88.12 82 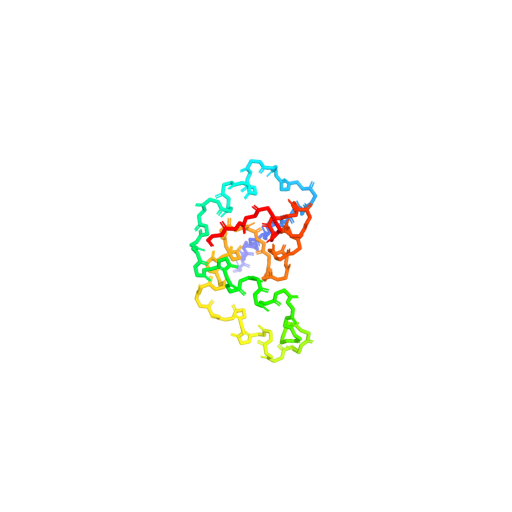LYS A CA 1
ATOM 660 C C . LYS A 1 82 ? -5.731 -2.264 -9.941 1.00 88.12 82 LYS A C 1
ATOM 662 O O . LYS A 1 82 ? -6.361 -2.587 -10.946 1.00 88.12 82 LYS A O 1
ATOM 667 N N . PHE A 1 83 ? -4.526 -1.701 -10.002 1.00 85.19 83 PHE A N 1
ATOM 668 C CA . PHE A 1 83 ? -3.789 -1.484 -11.251 1.00 85.19 83 PHE A CA 1
ATOM 669 C C . PHE A 1 83 ? -2.793 -2.608 -11.582 1.00 85.19 83 PHE A C 1
ATOM 671 O O . PHE A 1 83 ? -2.028 -2.479 -12.536 1.00 85.19 83 PHE A O 1
ATOM 678 N N . ASN A 1 84 ? -2.804 -3.707 -10.821 1.00 86.81 84 ASN A N 1
ATOM 679 C CA . ASN A 1 84 ? -1.919 -4.864 -10.973 1.00 86.81 84 ASN A CA 1
ATOM 680 C C . ASN A 1 84 ? -0.417 -4.514 -10.955 1.00 86.81 84 ASN A C 1
ATOM 682 O O . ASN A 1 84 ? 0.415 -5.167 -11.586 1.00 86.81 84 ASN A O 1
ATOM 686 N N . LEU A 1 85 ? -0.047 -3.451 -10.240 1.00 86.06 85 LEU A N 1
ATOM 687 C CA . LEU A 1 85 ? 1.297 -2.877 -10.309 1.00 86.06 85 LEU A CA 1
ATOM 688 C C . LEU A 1 85 ? 2.340 -3.725 -9.602 1.00 86.06 85 LEU A C 1
ATOM 690 O O . LEU A 1 85 ? 3.494 -3.728 -10.018 1.00 86.06 85 LEU A O 1
ATOM 694 N N . PHE A 1 86 ? 1.945 -4.472 -8.572 1.00 88.44 86 PHE A N 1
ATOM 695 C CA . PHE A 1 86 ? 2.849 -5.411 -7.915 1.00 88.44 86 PHE A CA 1
ATOM 696 C C . PHE A 1 86 ? 3.397 -6.470 -8.874 1.00 88.44 86 PHE A C 1
ATOM 698 O O . PHE A 1 86 ? 4.556 -6.863 -8.712 1.00 88.44 86 PHE A O 1
ATOM 705 N N . GLU A 1 87 ? 2.608 -6.835 -9.888 1.00 85.31 87 GLU A N 1
ATOM 706 C CA . GLU A 1 87 ? 2.958 -7.872 -10.860 1.00 85.31 87 GLU A CA 1
ATOM 707 C C . GLU A 1 87 ? 3.560 -7.312 -12.145 1.00 85.31 87 GLU A C 1
ATOM 709 O O . GLU A 1 87 ? 4.343 -7.990 -12.791 1.00 85.31 87 GLU A O 1
ATOM 714 N N . ILE A 1 88 ? 3.226 -6.076 -12.525 1.00 82.12 88 ILE A N 1
ATOM 715 C CA . ILE A 1 88 ? 3.792 -5.442 -13.726 1.00 82.12 88 ILE A CA 1
ATOM 716 C C . ILE A 1 88 ? 5.160 -4.819 -13.422 1.00 82.12 88 ILE A C 1
ATOM 718 O O . ILE A 1 88 ? 6.050 -4.796 -14.273 1.00 82.12 88 ILE A O 1
ATOM 722 N N . TYR A 1 89 ? 5.339 -4.288 -12.212 1.00 74.62 89 TYR A N 1
ATOM 723 C CA . TYR A 1 89 ? 6.536 -3.550 -11.844 1.00 74.62 89 TYR A CA 1
ATOM 724 C C . TYR A 1 89 ? 7.570 -4.481 -11.187 1.00 74.62 89 TYR A C 1
ATOM 726 O O . TYR A 1 89 ? 7.520 -4.795 -9.988 1.00 74.62 89 TYR A O 1
ATOM 734 N N . HIS A 1 90 ? 8.532 -4.920 -11.999 1.00 64.88 90 HIS A N 1
ATOM 735 C CA . HIS A 1 90 ? 9.716 -5.665 -11.575 1.00 64.88 90 HIS A CA 1
ATOM 736 C C . HIS A 1 90 ? 10.919 -4.713 -11.531 1.00 64.88 90 HIS A C 1
ATOM 738 O O . HIS A 1 90 ? 11.441 -4.317 -12.569 1.00 64.88 90 HIS A O 1
ATOM 744 N N . PHE A 1 91 ? 11.309 -4.306 -10.323 1.00 57.97 91 PHE A N 1
ATOM 745 C CA . PHE A 1 91 ? 12.504 -3.495 -10.064 1.00 57.97 91 PHE A CA 1
ATOM 746 C C . PHE A 1 91 ? 13.785 -4.329 -10.020 1.00 57.97 91 PHE A C 1
ATOM 748 O O . PHE A 1 91 ? 13.716 -5.489 -9.565 1.00 57.97 91 PHE A O 1
#

Sequence (91 aa):
MSRRRRKTGVKADVSRASLMYTINAISHLSKDEFSMLKTLRFSDALKNSKEKDRIESLPEIQKIVKNFNVQSIQDVIEILEKFNLFEIYHF

pLDDT: mean 79.76, std 16.35, range [40.75, 93.75]